Protein AF-A0A158ARM5-F1 (afdb_monomer_lite)

Sequence (77 aa):
MYAKFKTLPPVARRAVIAVTLLCVACVAARLPDTPLCNWIFGLSLVGSFWASGVMVPAMKVMLYVFKVALRIHTNPW

pLDDT: mean 75.29, std 7.68, range [52.31, 86.38]

Foldseek 3Di:
DVVVLVPDDLQVNLQVLLVVLVVQLVVLVVDPPDPVSVVSNVVSNVRSCVSNVVVVVVVVVVVVVVVVVVVCVVDVD

Secondary structure (DSSP, 8-state):
-HHHHHHS-HHHHHHHHHHHHHHHHHHHTTS---HHHHHHHHHHHHHHHHHTTTHHHHHHHHHHHHHHHHHHHH---

Structure (mmCIF, N/CA/C/O backbone):
data_AF-A0A158ARM5-F1
#
_entry.id   AF-A0A158ARM5-F1
#
loop_
_atom_site.group_PDB
_atom_site.id
_atom_site.type_symbol
_atom_site.label_atom_id
_atom_site.label_alt_id
_atom_site.label_comp_id
_atom_site.label_asym_id
_atom_site.label_entity_id
_atom_site.label_seq_id
_atom_site.pdbx_PDB_ins_code
_atom_site.Cartn_x
_atom_site.Cartn_y
_atom_site.Cartn_z
_atom_site.occupancy
_atom_site.B_iso_or_equiv
_atom_site.auth_seq_id
_atom_site.auth_comp_id
_atom_site.auth_asym_id
_atom_site.auth_atom_id
_atom_site.pdbx_PDB_model_num
ATOM 1 N N . MET A 1 1 ? -22.579 6.991 -10.413 1.00 57.94 1 MET A N 1
ATOM 2 C CA . MET A 1 1 ? -21.618 6.012 -9.842 1.00 57.94 1 MET A CA 1
ATOM 3 C C . MET A 1 1 ? -20.903 6.512 -8.586 1.00 57.94 1 MET A C 1
ATOM 5 O O . MET A 1 1 ? -20.862 5.771 -7.614 1.00 57.94 1 MET A O 1
ATOM 9 N N . TYR A 1 2 ? -20.419 7.760 -8.545 1.00 62.78 2 TYR A N 1
ATOM 10 C CA . TYR A 1 2 ? -19.713 8.315 -7.375 1.00 62.78 2 TYR A CA 1
ATOM 11 C C . TYR A 1 2 ? -20.541 8.307 -6.074 1.00 62.78 2 TYR A C 1
ATOM 13 O O . TYR A 1 2 ? -20.021 8.015 -5.001 1.00 62.78 2 TYR A O 1
ATOM 21 N N . ALA A 1 3 ? -21.858 8.524 -6.175 1.00 62.41 3 ALA A N 1
ATOM 22 C CA . ALA A 1 3 ? -22.779 8.422 -5.041 1.00 62.41 3 ALA A CA 1
ATOM 23 C C . ALA A 1 3 ? -22.796 7.014 -4.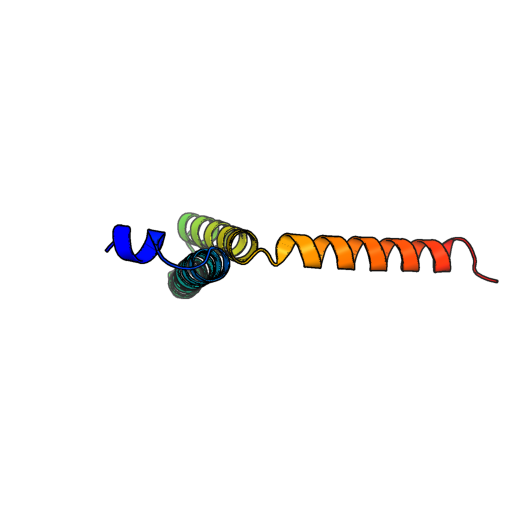412 1.00 62.41 3 ALA A C 1
ATOM 25 O O . ALA A 1 3 ? -22.710 6.902 -3.196 1.00 62.41 3 ALA A O 1
ATOM 26 N N . LYS A 1 4 ? -22.791 5.944 -5.227 1.00 63.66 4 LYS A N 1
ATOM 27 C CA . LYS A 1 4 ? -22.711 4.554 -4.734 1.00 63.66 4 LYS A CA 1
ATOM 28 C C . LYS A 1 4 ? -21.344 4.221 -4.125 1.00 63.66 4 LYS A C 1
ATOM 30 O O . LYS A 1 4 ? -21.249 3.423 -3.199 1.00 63.66 4 LYS A O 1
ATOM 35 N N . PHE A 1 5 ? -20.283 4.870 -4.604 1.00 62.56 5 PHE A N 1
ATOM 36 C CA . PHE A 1 5 ? -18.954 4.756 -4.006 1.00 62.56 5 PHE A CA 1
ATOM 37 C C . PHE A 1 5 ? -18.901 5.430 -2.630 1.00 62.56 5 PHE A C 1
ATOM 39 O O . PHE A 1 5 ? -18.305 4.911 -1.690 1.00 62.56 5 PHE A O 1
ATOM 46 N N . LYS A 1 6 ? -19.589 6.568 -2.486 1.00 66.56 6 LYS A N 1
ATOM 47 C CA . LYS A 1 6 ? -19.689 7.327 -1.236 1.00 66.56 6 LYS A CA 1
ATOM 48 C C . LYS A 1 6 ? -20.659 6.716 -0.215 1.00 66.56 6 LYS A C 1
ATOM 50 O O . LYS A 1 6 ? -20.676 7.173 0.924 1.00 66.56 6 LYS A O 1
ATOM 55 N N . THR A 1 7 ? -21.431 5.693 -0.574 1.00 79.12 7 THR A N 1
ATOM 56 C CA . THR A 1 7 ? -22.270 4.931 0.369 1.00 79.12 7 THR A CA 1
ATOM 57 C C . THR A 1 7 ? -21.591 3.668 0.896 1.00 79.12 7 THR A C 1
ATOM 59 O O . THR A 1 7 ? -22.043 3.110 1.887 1.00 79.12 7 THR A O 1
ATOM 62 N N . LEU A 1 8 ? -20.490 3.218 0.283 1.00 66.50 8 LEU A N 1
ATOM 63 C CA . LEU A 1 8 ? -19.742 2.047 0.754 1.00 66.50 8 LEU A CA 1
ATOM 64 C C . LEU A 1 8 ? -19.085 2.307 2.118 1.00 66.50 8 LEU A C 1
ATOM 66 O O . LEU A 1 8 ? -18.661 3.442 2.378 1.00 66.50 8 LEU A O 1
ATOM 70 N N . PRO A 1 9 ? -18.924 1.279 2.971 1.00 74.31 9 PRO A N 1
ATOM 71 C CA . PRO A 1 9 ? -18.158 1.417 4.199 1.00 74.31 9 PRO A CA 1
ATOM 72 C C . PRO A 1 9 ? -16.718 1.860 3.880 1.00 74.31 9 PRO A C 1
ATOM 74 O O . PRO A 1 9 ? -16.182 1.531 2.815 1.00 74.31 9 PRO A O 1
ATOM 77 N N . PRO A 1 10 ? -16.069 2.619 4.778 1.00 72.00 10 PRO A N 1
ATOM 78 C CA . PRO A 1 10 ? -14.762 3.228 4.518 1.00 72.00 10 PRO A CA 1
ATOM 79 C C . PRO A 1 10 ? -13.687 2.191 4.167 1.00 72.00 10 PRO A C 1
ATOM 81 O O . PRO A 1 10 ? -12.829 2.454 3.326 1.00 72.00 10 PRO A O 1
ATOM 84 N N . VAL A 1 11 ? -13.786 0.989 4.743 1.00 69.56 11 VAL A N 1
ATOM 85 C CA . VAL A 1 11 ? -12.916 -0.154 4.438 1.00 69.56 11 VAL A CA 1
ATOM 86 C C . VAL A 1 11 ? -13.112 -0.638 3.000 1.00 69.56 11 VAL A C 1
ATOM 88 O O . VAL A 1 11 ? -12.136 -0.830 2.283 1.00 69.56 11 VAL A O 1
ATOM 91 N N . ALA A 1 12 ? -14.358 -0.761 2.535 1.00 70.31 12 ALA A N 1
ATOM 92 C CA . ALA A 1 12 ? -14.642 -1.190 1.168 1.00 70.31 12 ALA A CA 1
ATOM 93 C C . ALA A 1 12 ? -14.193 -0.147 0.134 1.00 70.31 12 ALA A C 1
ATOM 95 O O . ALA A 1 12 ? -13.662 -0.517 -0.905 1.00 70.31 12 ALA A O 1
ATOM 96 N N . ARG A 1 13 ? -14.311 1.157 0.423 1.00 76.12 13 ARG A N 1
ATOM 97 C CA . ARG A 1 13 ? -13.762 2.200 -0.471 1.00 76.12 13 ARG A CA 1
ATOM 98 C C . ARG A 1 13 ? -12.250 2.094 -0.605 1.00 76.12 13 ARG A C 1
ATOM 100 O O . ARG A 1 13 ? -11.728 2.166 -1.711 1.00 76.12 13 ARG A O 1
ATOM 107 N N . ARG A 1 14 ? -11.565 1.904 0.521 1.00 76.00 14 ARG A N 1
ATOM 108 C CA . ARG A 1 14 ? -10.115 1.713 0.578 1.00 76.00 14 ARG A CA 1
ATOM 109 C C . ARG A 1 14 ? -9.667 0.467 -0.177 1.00 76.00 14 ARG A C 1
ATOM 111 O O . ARG A 1 14 ? -8.739 0.551 -0.974 1.00 76.00 14 ARG A O 1
ATOM 118 N N . ALA A 1 15 ? -10.382 -0.643 -0.005 1.00 73.75 15 ALA A N 1
ATOM 119 C CA . ALA A 1 15 ? -10.135 -1.874 -0.745 1.00 73.75 15 ALA A CA 1
ATOM 120 C C . ALA A 1 15 ? -10.310 -1.675 -2.257 1.00 73.75 15 ALA A C 1
ATOM 122 O O . ALA A 1 15 ? -9.443 -2.081 -3.021 1.00 73.75 15 ALA A O 1
ATOM 123 N N . VAL A 1 16 ? -11.372 -0.993 -2.698 1.00 78.12 16 VAL A N 1
ATOM 124 C CA . VAL A 1 16 ? -11.591 -0.758 -4.133 1.00 78.12 16 VAL A CA 1
ATOM 125 C C . VAL A 1 16 ? -10.505 0.139 -4.730 1.00 78.12 16 VAL A C 1
ATOM 127 O O . VAL A 1 16 ? -10.026 -0.168 -5.815 1.00 78.12 16 VAL A O 1
ATOM 130 N N . ILE A 1 17 ? -10.070 1.189 -4.021 1.00 79.50 17 ILE A N 1
ATOM 131 C CA . ILE A 1 17 ? -8.955 2.051 -4.458 1.00 79.50 17 ILE A CA 1
ATOM 132 C C . ILE A 1 17 ? -7.637 1.262 -4.516 1.00 79.50 17 ILE A C 1
ATOM 134 O O . ILE A 1 17 ? -6.855 1.427 -5.449 1.00 79.50 17 ILE A O 1
ATOM 138 N N . ALA A 1 18 ? -7.385 0.387 -3.538 1.00 76.31 18 ALA A N 1
ATOM 139 C CA . ALA A 1 18 ? -6.194 -0.455 -3.532 1.00 76.31 18 ALA A CA 1
ATOM 140 C C . ALA A 1 18 ? -6.192 -1.429 -4.717 1.00 76.31 18 ALA A C 1
ATOM 142 O O . ALA A 1 18 ? -5.183 -1.540 -5.405 1.00 76.31 18 ALA A O 1
ATOM 143 N N . VAL A 1 19 ? -7.327 -2.080 -4.988 1.00 77.56 19 VAL A N 1
ATOM 144 C CA . VAL A 1 19 ? -7.483 -3.028 -6.100 1.00 77.56 19 VAL A CA 1
ATOM 145 C C . VAL A 1 19 ? -7.314 -2.335 -7.450 1.00 77.56 19 VAL A C 1
ATOM 147 O O . VAL A 1 19 ? -6.594 -2.853 -8.299 1.00 77.56 19 VAL A O 1
ATOM 150 N N . THR A 1 20 ? -7.904 -1.155 -7.659 1.00 80.81 20 THR A N 1
ATOM 151 C CA . THR A 1 20 ? -7.725 -0.426 -8.925 1.00 80.81 20 THR A CA 1
ATOM 152 C C . THR A 1 20 ? -6.275 -0.012 -9.149 1.00 80.81 20 THR A C 1
ATOM 154 O O . THR A 1 20 ? -5.772 -0.186 -10.256 1.00 80.81 20 THR A O 1
ATOM 157 N N . LEU A 1 21 ? -5.575 0.468 -8.119 1.00 79.69 21 LEU A N 1
ATOM 158 C CA . LEU A 1 21 ? -4.151 0.807 -8.226 1.00 79.69 21 LEU A CA 1
ATOM 159 C C . LEU A 1 21 ? -3.275 -0.427 -8.489 1.00 79.69 21 LEU A C 1
ATOM 161 O O . LEU A 1 21 ? -2.328 -0.354 -9.270 1.00 79.69 21 LEU A O 1
ATOM 165 N N . LEU A 1 22 ? -3.624 -1.578 -7.913 1.00 79.62 22 LEU A N 1
ATOM 166 C CA . LEU A 1 22 ? -2.935 -2.843 -8.172 1.00 79.62 22 LEU A CA 1
ATOM 167 C C . LEU A 1 22 ? -3.141 -3.304 -9.623 1.00 79.62 22 LEU A C 1
ATOM 169 O O . LEU A 1 22 ? -2.184 -3.702 -10.282 1.00 79.62 22 LEU A O 1
ATOM 173 N N . CYS A 1 23 ? -4.353 -3.164 -10.168 1.00 80.31 23 CYS A N 1
ATOM 174 C CA . CYS A 1 23 ? -4.612 -3.426 -11.585 1.00 80.31 23 CYS A CA 1
ATOM 175 C C . CYS A 1 23 ? -3.786 -2.509 -12.499 1.00 80.31 23 CYS A C 1
ATOM 177 O O . CYS A 1 23 ? -3.219 -2.990 -13.479 1.00 80.31 23 CYS A O 1
ATOM 179 N N . VAL A 1 24 ? -3.669 -1.217 -12.173 1.00 80.38 24 VAL A N 1
ATOM 180 C CA . VAL A 1 24 ? -2.827 -0.274 -12.932 1.00 80.38 24 VAL A CA 1
ATOM 181 C C . VAL A 1 24 ? -1.356 -0.693 -12.885 1.00 80.38 24 VAL A C 1
ATOM 183 O O . VAL A 1 24 ? -0.694 -0.686 -13.921 1.00 80.38 24 VAL A O 1
ATOM 186 N N . ALA A 1 25 ? -0.859 -1.139 -11.729 1.00 76.88 25 ALA A N 1
ATOM 187 C CA . ALA A 1 25 ? 0.491 -1.685 -11.609 1.00 76.88 25 ALA A CA 1
ATOM 188 C C . ALA A 1 25 ? 0.683 -2.962 -12.454 1.00 76.88 25 ALA A C 1
ATOM 190 O O . ALA A 1 25 ? 1.675 -3.082 -13.167 1.00 76.88 25 ALA A O 1
ATOM 191 N N . CYS A 1 26 ? -0.272 -3.897 -12.452 1.00 79.56 26 CYS A N 1
ATOM 192 C CA . CYS A 1 26 ? -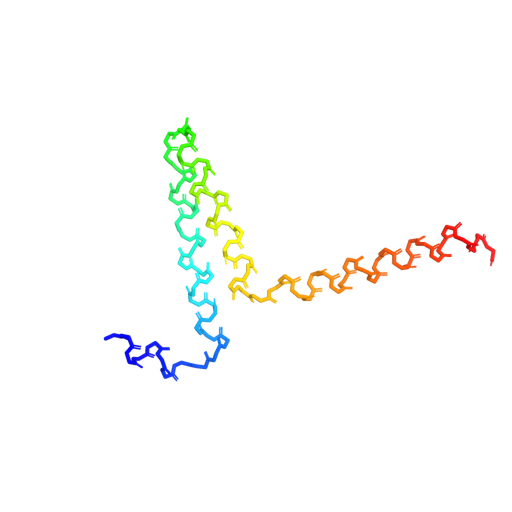0.192 -5.105 -13.283 1.00 79.56 26 CYS A CA 1
ATOM 193 C C . CYS A 1 26 ? -0.167 -4.793 -14.785 1.00 79.56 26 CYS A C 1
ATOM 195 O O . CYS A 1 26 ? 0.538 -5.465 -15.536 1.00 79.56 26 CYS A O 1
ATOM 197 N N . VAL A 1 27 ? -0.926 -3.786 -15.222 1.00 81.31 27 VAL A N 1
ATOM 198 C CA . VAL A 1 27 ? -0.904 -3.323 -16.614 1.00 81.31 27 VAL A CA 1
ATOM 199 C C . VAL A 1 27 ? 0.440 -2.668 -16.921 1.00 81.31 27 VAL A C 1
ATOM 201 O O . VAL A 1 27 ? 1.076 -3.053 -17.895 1.00 81.31 27 VAL A O 1
ATOM 204 N N . ALA A 1 28 ? 0.923 -1.761 -16.067 1.00 75.62 28 ALA A N 1
ATOM 205 C CA . ALA A 1 28 ? 2.218 -1.103 -16.246 1.00 75.62 28 ALA A CA 1
ATOM 206 C C . ALA A 1 28 ? 3.391 -2.100 -16.312 1.00 75.62 28 ALA A C 1
ATOM 208 O O . ALA A 1 28 ? 4.298 -1.902 -17.109 1.00 75.62 28 ALA A O 1
ATOM 209 N N . ALA A 1 29 ? 3.337 -3.210 -15.566 1.00 75.38 29 ALA A N 1
ATOM 210 C CA . ALA A 1 29 ? 4.343 -4.278 -15.617 1.00 75.38 29 ALA A CA 1
ATOM 211 C C . ALA A 1 29 ? 4.347 -5.088 -16.930 1.00 75.38 29 ALA A C 1
ATOM 213 O O . ALA A 1 29 ? 5.287 -5.832 -17.196 1.00 75.38 29 ALA A O 1
ATOM 214 N N . ARG A 1 30 ? 3.279 -5.004 -17.733 1.00 79.75 30 ARG A N 1
ATOM 215 C CA . ARG A 1 30 ? 3.188 -5.638 -19.060 1.00 79.75 30 ARG A CA 1
ATOM 216 C C . ARG A 1 30 ? 3.600 -4.690 -20.189 1.00 79.75 30 ARG A C 1
ATOM 218 O O . ARG A 1 30 ? 3.714 -5.142 -21.326 1.00 79.75 30 ARG A O 1
ATOM 225 N N . LEU A 1 31 ? 3.762 -3.398 -19.901 1.00 78.31 31 LEU A N 1
ATOM 226 C CA . LEU A 1 31 ? 4.187 -2.400 -20.876 1.00 78.31 31 LEU A CA 1
ATOM 227 C C . LEU A 1 31 ? 5.721 -2.366 -20.985 1.00 78.31 31 LEU A C 1
ATOM 229 O O . LEU A 1 31 ? 6.409 -2.759 -20.047 1.00 78.31 31 LEU A O 1
ATOM 233 N N . PRO A 1 32 ? 6.267 -1.906 -22.126 1.00 77.38 32 PRO A N 1
ATOM 234 C CA . PRO A 1 32 ? 7.709 -1.785 -22.314 1.00 77.38 32 PRO A CA 1
ATOM 235 C C . PRO A 1 32 ? 8.344 -0.880 -21.251 1.00 77.38 32 PRO A C 1
ATOM 237 O O . PRO A 1 32 ? 7.758 0.142 -20.873 1.00 77.38 32 PRO A O 1
ATOM 240 N N . ASP A 1 33 ? 9.559 -1.250 -20.829 1.00 74.38 33 ASP A N 1
ATOM 241 C CA . ASP A 1 33 ? 10.364 -0.587 -19.796 1.00 74.38 33 ASP A CA 1
ATOM 242 C C . ASP A 1 33 ? 10.744 0.839 -20.206 1.00 74.38 33 ASP A C 1
ATOM 244 O O . ASP A 1 33 ? 11.846 1.151 -20.657 1.00 74.38 33 ASP A O 1
ATOM 248 N N . THR A 1 34 ? 9.783 1.738 -20.064 1.00 81.06 34 THR A N 1
ATOM 249 C CA . THR A 1 34 ? 9.973 3.174 -20.191 1.00 81.06 34 THR A CA 1
ATOM 250 C C . THR A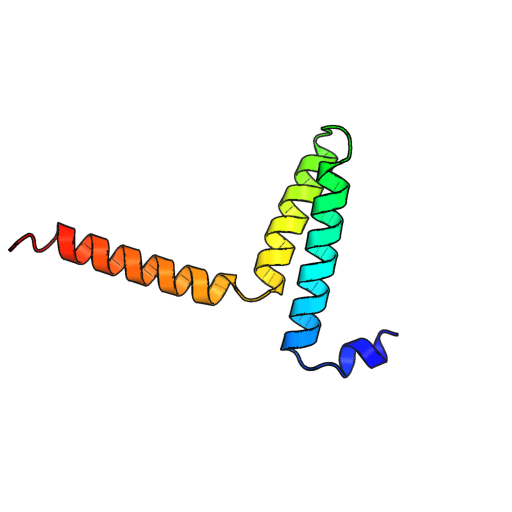 1 34 ? 10.107 3.766 -18.793 1.00 81.06 34 THR A C 1
ATOM 252 O O . THR A 1 34 ? 9.437 3.310 -17.860 1.00 81.06 34 THR A O 1
ATOM 255 N N . PRO A 1 35 ? 10.921 4.821 -18.611 1.00 81.19 35 PRO A N 1
ATOM 256 C CA . PRO A 1 35 ? 11.052 5.474 -17.311 1.00 81.19 35 PRO A CA 1
ATOM 257 C C . PRO A 1 35 ? 9.686 5.928 -16.776 1.00 81.19 35 PRO A C 1
ATOM 259 O O . PRO A 1 35 ? 9.409 5.767 -15.593 1.00 81.19 35 PRO A O 1
ATOM 262 N N . LEU A 1 36 ? 8.787 6.392 -17.652 1.00 78.50 36 LEU A N 1
ATOM 263 C CA . LEU A 1 36 ? 7.403 6.721 -17.298 1.00 78.50 36 LEU A CA 1
ATOM 264 C C . LEU A 1 36 ? 6.618 5.518 -16.751 1.00 78.50 36 LEU A C 1
ATOM 266 O O . LEU A 1 36 ? 5.964 5.663 -15.720 1.00 78.50 36 LEU A O 1
ATOM 270 N N . CYS A 1 37 ? 6.697 4.336 -17.375 1.00 76.62 37 CYS A N 1
ATOM 271 C CA . CYS A 1 37 ? 6.038 3.133 -16.847 1.00 76.62 37 CYS A CA 1
ATOM 272 C C . CYS A 1 37 ? 6.585 2.724 -15.479 1.00 76.62 37 CYS A C 1
ATOM 274 O O . CYS A 1 37 ? 5.791 2.392 -14.603 1.00 76.62 37 CYS A O 1
ATOM 276 N N . ASN A 1 38 ? 7.896 2.831 -15.252 1.00 79.88 38 ASN A N 1
ATOM 277 C CA . ASN A 1 38 ? 8.485 2.540 -13.941 1.00 79.88 38 ASN A CA 1
ATOM 278 C C . ASN A 1 38 ? 7.991 3.499 -12.852 1.00 79.88 38 ASN A C 1
ATOM 280 O O . ASN A 1 38 ? 7.669 3.065 -11.743 1.00 79.88 38 ASN A O 1
ATOM 284 N N . TRP A 1 39 ? 7.865 4.789 -13.168 1.00 83.31 39 TRP A N 1
ATOM 285 C CA . TRP A 1 39 ? 7.291 5.772 -12.248 1.00 83.31 39 TRP A CA 1
ATOM 286 C C . TRP A 1 39 ? 5.815 5.487 -11.949 1.00 83.31 39 TRP A C 1
ATOM 288 O O . TRP A 1 39 ? 5.409 5.506 -10.786 1.00 83.31 39 TRP A O 1
ATOM 298 N N . ILE A 1 40 ? 5.017 5.176 -12.975 1.00 81.56 40 ILE A N 1
ATOM 299 C CA . ILE A 1 40 ? 3.590 4.850 -12.828 1.00 81.56 40 ILE A CA 1
ATOM 300 C C . ILE A 1 40 ? 3.407 3.560 -12.022 1.00 81.56 40 ILE A C 1
ATOM 302 O O . ILE A 1 40 ? 2.541 3.501 -11.147 1.00 81.56 40 ILE A O 1
ATOM 306 N N . PHE A 1 41 ? 4.237 2.548 -12.271 1.00 80.88 41 PHE A N 1
ATOM 307 C CA . PHE A 1 41 ? 4.241 1.287 -11.539 1.00 80.88 41 PHE A CA 1
ATOM 308 C C . PHE A 1 41 ? 4.580 1.500 -10.061 1.00 80.88 41 PHE A C 1
ATOM 310 O O . PHE A 1 41 ? 3.821 1.074 -9.188 1.00 80.88 41 PHE A O 1
ATOM 317 N N . GLY A 1 42 ? 5.664 2.229 -9.777 1.00 81.00 42 GLY A N 1
ATOM 318 C CA . GLY A 1 42 ? 6.089 2.545 -8.415 1.00 81.00 42 GLY A CA 1
ATOM 319 C C . GLY A 1 42 ? 5.037 3.340 -7.640 1.00 81.00 42 GLY A C 1
ATOM 320 O O . GLY A 1 42 ? 4.667 2.959 -6.529 1.00 81.00 42 GLY A O 1
ATOM 321 N N . LEU A 1 43 ? 4.487 4.400 -8.241 1.00 83.44 43 LEU A N 1
ATOM 322 C CA . LEU A 1 43 ? 3.439 5.215 -7.617 1.00 83.44 43 LEU A CA 1
ATOM 323 C C . LEU A 1 43 ? 2.138 4.433 -7.402 1.00 83.44 43 LEU A C 1
ATOM 325 O O . LEU A 1 43 ? 1.497 4.595 -6.362 1.00 83.44 43 LEU A O 1
ATOM 329 N N . SER A 1 44 ? 1.761 3.559 -8.337 1.00 81.19 44 SER A N 1
ATOM 330 C CA . SER A 1 44 ? 0.558 2.727 -8.206 1.00 81.19 44 SER A CA 1
ATOM 331 C C . SER A 1 44 ? 0.716 1.673 -7.110 1.00 81.19 44 SER A C 1
ATOM 333 O O . SER A 1 44 ? -0.203 1.473 -6.315 1.00 81.19 44 SER A O 1
ATOM 335 N N . LEU A 1 45 ? 1.895 1.057 -6.986 1.00 78.94 45 LEU A N 1
ATOM 336 C CA . LEU A 1 45 ? 2.205 0.138 -5.889 1.00 78.94 45 LEU A CA 1
ATOM 337 C C . LEU A 1 45 ? 2.156 0.847 -4.537 1.00 78.94 45 LEU A C 1
ATOM 339 O O . LEU A 1 45 ? 1.411 0.419 -3.654 1.00 78.94 45 LEU A O 1
ATOM 343 N N . VAL A 1 46 ? 2.874 1.960 -4.384 1.00 81.00 46 VAL A N 1
ATOM 344 C CA . VAL A 1 46 ? 2.882 2.741 -3.135 1.00 81.00 46 VAL A CA 1
ATOM 345 C C . VAL A 1 46 ? 1.468 3.211 -2.782 1.00 81.00 46 VAL A C 1
ATOM 347 O O . VAL A 1 46 ? 1.028 3.060 -1.640 1.00 81.00 46 VAL A O 1
ATOM 350 N N . GLY A 1 47 ? 0.716 3.697 -3.771 1.00 78.19 47 GLY A N 1
ATOM 351 C CA . GLY A 1 47 ? -0.674 4.099 -3.600 1.00 78.19 47 GLY A CA 1
ATOM 352 C C . GLY A 1 47 ? -1.587 2.941 -3.184 1.00 78.19 47 GLY A C 1
ATOM 353 O O . GLY A 1 47 ? -2.455 3.135 -2.335 1.00 78.19 47 GLY A O 1
ATOM 354 N N . SER A 1 48 ? -1.382 1.731 -3.713 1.00 75.50 48 SER A N 1
ATOM 355 C CA . SER A 1 48 ? -2.171 0.547 -3.341 1.00 75.50 48 SER A CA 1
ATOM 356 C C . SER A 1 48 ? -1.914 0.107 -1.891 1.00 75.50 48 SER A C 1
ATOM 358 O O . SER A 1 48 ? -2.857 -0.165 -1.137 1.00 75.50 48 SER A O 1
ATOM 360 N N . PHE A 1 49 ? -0.654 0.139 -1.446 1.00 73.44 49 PHE A N 1
ATOM 361 C CA . PHE A 1 49 ? -0.275 -0.137 -0.057 1.00 73.44 49 PHE A CA 1
ATOM 362 C C . PHE A 1 49 ? -0.793 0.930 0.910 1.00 73.44 49 PHE A C 1
ATOM 364 O O . PHE A 1 49 ? -1.240 0.606 2.014 1.00 73.44 49 PHE A O 1
ATOM 371 N N . TRP A 1 50 ? -0.805 2.190 0.482 1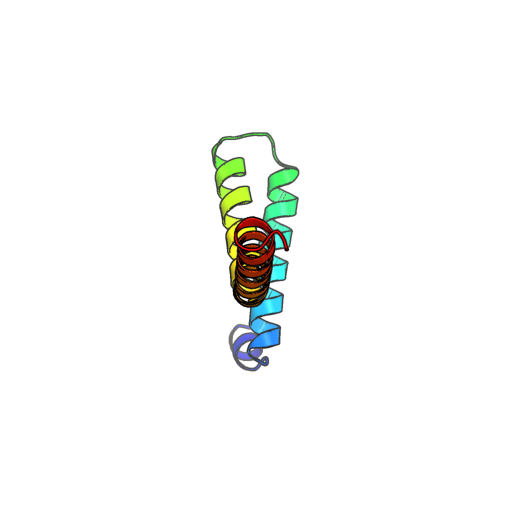.00 76.50 50 TRP A N 1
ATOM 372 C CA . TRP A 1 50 ? -1.380 3.281 1.259 1.00 76.50 50 TRP A CA 1
ATOM 373 C C . TRP A 1 50 ? -2.908 3.163 1.364 1.00 76.50 50 TRP A C 1
ATOM 375 O O . TRP A 1 50 ? -3.470 3.219 2.461 1.00 76.50 50 TRP A O 1
ATOM 385 N N . ALA A 1 51 ? -3.586 2.914 0.240 1.00 73.50 51 ALA A N 1
ATOM 386 C CA . ALA A 1 51 ? -5.039 2.801 0.172 1.00 73.50 51 ALA A CA 1
ATOM 387 C C . ALA A 1 51 ? -5.575 1.599 0.961 1.00 73.50 51 ALA A C 1
ATOM 389 O O . ALA A 1 51 ? -6.593 1.729 1.637 1.00 73.50 51 ALA A O 1
ATOM 390 N N . SER A 1 52 ? -4.876 0.461 0.944 1.00 71.94 52 SER A N 1
ATOM 391 C CA . SER A 1 52 ? -5.269 -0.741 1.698 1.00 71.94 52 SER A CA 1
ATOM 392 C C . SER A 1 52 ? -5.226 -0.550 3.220 1.00 71.94 52 SER A C 1
ATOM 394 O O . SER A 1 52 ? -5.803 -1.343 3.961 1.00 71.94 52 SER A O 1
ATOM 396 N N . GLY A 1 53 ? -4.563 0.503 3.712 1.00 66.06 53 GLY A N 1
ATOM 397 C CA . GLY A 1 53 ? -4.405 0.751 5.143 1.00 66.06 53 GLY A CA 1
ATOM 398 C C . GLY A 1 53 ? -3.497 -0.262 5.848 1.00 66.06 53 GLY A C 1
ATOM 399 O O . GLY A 1 53 ? -3.363 -0.187 7.067 1.00 66.06 53 GLY A O 1
ATOM 400 N N . VAL A 1 54 ? -2.852 -1.167 5.100 1.00 65.56 54 VAL A N 1
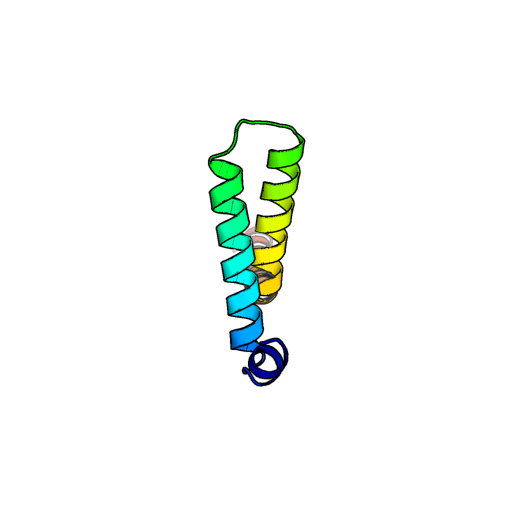ATOM 401 C CA . VAL A 1 54 ? -1.928 -2.202 5.601 1.00 65.56 54 VAL A CA 1
ATOM 402 C C . VAL A 1 54 ? -0.595 -1.595 6.048 1.00 65.56 54 VAL A C 1
ATOM 404 O O . VAL A 1 54 ? 0.109 -2.162 6.879 1.00 65.56 54 VAL A O 1
ATOM 407 N N . MET A 1 55 ? -0.284 -0.385 5.584 1.00 63.16 55 MET A N 1
ATOM 408 C CA . MET A 1 55 ? 0.932 0.340 5.949 1.00 63.16 55 MET A CA 1
ATOM 409 C C . MET A 1 55 ? 1.035 0.609 7.463 1.00 63.16 55 MET A C 1
ATOM 411 O O . MET A 1 55 ? 2.109 0.483 8.040 1.00 63.16 55 MET A O 1
ATOM 415 N N . VAL A 1 56 ? -0.085 0.897 8.139 1.00 65.94 56 VAL A N 1
ATOM 416 C CA . VAL A 1 56 ? -0.120 1.145 9.594 1.00 65.94 56 VAL A CA 1
ATOM 417 C C . VAL A 1 56 ? 0.157 -0.121 10.424 1.00 65.94 56 VAL A C 1
ATOM 419 O O . VAL A 1 56 ? 1.033 -0.071 11.292 1.00 65.94 56 VAL A O 1
ATOM 422 N N . PRO A 1 57 ? -0.534 -1.261 10.216 1.00 68.75 57 PRO A N 1
ATOM 423 C CA . PRO A 1 57 ? -0.214 -2.494 10.929 1.00 68.75 57 PRO A CA 1
ATOM 424 C C . PRO A 1 57 ? 1.171 -3.031 10.557 1.00 68.75 57 PRO A C 1
ATOM 426 O O . PRO A 1 57 ? 1.890 -3.461 11.454 1.00 68.75 57 PRO A O 1
ATOM 429 N N . ALA A 1 58 ? 1.593 -2.935 9.292 1.00 72.38 58 ALA A N 1
ATOM 430 C CA . ALA A 1 58 ? 2.936 -3.341 8.881 1.00 72.38 58 ALA A CA 1
ATOM 431 C C . ALA A 1 58 ? 4.023 -2.546 9.623 1.00 72.38 58 ALA A C 1
ATOM 433 O O . ALA A 1 58 ? 4.947 -3.136 10.181 1.00 72.38 58 ALA A O 1
ATOM 434 N N . MET A 1 59 ? 3.873 -1.222 9.720 1.00 72.81 59 MET A N 1
ATOM 435 C CA . MET A 1 59 ? 4.816 -0.365 10.443 1.00 72.81 59 MET A CA 1
ATOM 436 C C . MET A 1 59 ? 4.845 -0.687 11.948 1.00 72.81 59 MET A C 1
ATOM 438 O O . MET A 1 59 ? 5.919 -0.743 12.544 1.00 72.81 59 MET A O 1
ATOM 442 N N . LYS A 1 60 ? 3.690 -0.988 12.563 1.00 76.31 60 LYS A N 1
ATOM 443 C CA . LYS A 1 60 ? 3.625 -1.443 13.966 1.00 76.31 60 LYS A CA 1
ATOM 444 C C . LYS A 1 60 ? 4.354 -2.768 14.189 1.00 76.31 60 LYS A C 1
ATOM 446 O O . LYS A 1 60 ? 5.089 -2.889 15.166 1.00 76.31 60 LYS A O 1
ATOM 451 N N . VAL A 1 61 ? 4.164 -3.742 13.299 1.00 82.62 61 VAL A N 1
ATOM 452 C CA . VAL A 1 61 ? 4.860 -5.036 13.374 1.00 82.62 61 VAL A CA 1
ATOM 453 C C . VAL A 1 61 ? 6.362 -4.837 13.205 1.00 82.62 61 VAL A C 1
ATOM 455 O O . VAL A 1 61 ? 7.134 -5.380 13.987 1.00 82.62 61 VAL A O 1
ATOM 458 N N . MET A 1 62 ? 6.786 -4.003 12.257 1.00 80.88 62 MET A N 1
ATOM 459 C CA . MET A 1 62 ? 8.203 -3.726 12.023 1.00 80.88 62 MET A CA 1
ATOM 460 C C . MET A 1 62 ? 8.868 -3.067 13.240 1.00 80.88 62 MET A C 1
ATOM 462 O O . MET A 1 62 ? 9.941 -3.494 13.655 1.00 80.88 62 MET A O 1
ATOM 466 N N . LEU A 1 63 ? 8.201 -2.097 13.877 1.00 85.19 63 LEU A N 1
ATOM 467 C CA . LEU A 1 63 ? 8.666 -1.490 15.130 1.00 85.19 63 LEU A CA 1
ATOM 468 C C . LEU A 1 63 ? 8.716 -2.499 16.283 1.00 85.19 63 LEU A C 1
ATOM 470 O O . LEU A 1 63 ? 9.635 -2.454 17.098 1.00 85.19 63 LEU A O 1
ATOM 474 N N . TYR A 1 64 ? 7.749 -3.416 16.355 1.00 86.06 64 TYR A N 1
ATOM 475 C CA . TYR A 1 64 ? 7.754 -4.484 17.351 1.00 86.06 64 TYR A CA 1
ATOM 476 C C . TYR A 1 64 ? 8.938 -5.434 17.145 1.00 86.06 64 TYR A C 1
ATOM 478 O O . TYR A 1 64 ? 9.679 -5.695 18.090 1.00 86.06 64 TYR A O 1
ATOM 486 N N . VAL A 1 65 ? 9.166 -5.886 15.909 1.00 85.88 65 VAL A N 1
ATOM 487 C CA . VAL A 1 65 ? 10.315 -6.728 15.546 1.00 85.88 65 VAL A CA 1
ATOM 488 C C . VAL A 1 65 ? 11.625 -6.004 15.842 1.00 85.88 65 VAL A C 1
ATOM 490 O O . VAL A 1 65 ? 12.512 -6.591 16.450 1.00 85.88 65 VAL A O 1
ATOM 493 N N . PHE A 1 66 ? 11.732 -4.718 15.504 1.00 85.62 66 PHE A N 1
ATOM 494 C CA . PHE A 1 66 ? 12.912 -3.909 15.805 1.00 85.62 66 PHE A CA 1
ATOM 495 C C . PHE A 1 66 ? 13.152 -3.785 17.314 1.00 85.62 66 PHE A C 1
ATOM 497 O O . PHE A 1 66 ? 14.276 -3.944 17.781 1.00 85.62 66 PHE A O 1
ATOM 504 N N . LYS A 1 67 ? 12.093 -3.582 18.105 1.00 86.38 67 LYS A N 1
ATOM 505 C CA . LYS A 1 67 ? 12.172 -3.552 19.571 1.00 86.38 67 LYS A CA 1
ATOM 506 C C . LYS A 1 67 ? 12.620 -4.896 20.150 1.00 86.38 67 LYS A C 1
ATOM 508 O O . LYS A 1 67 ? 13.416 -4.913 21.085 1.00 86.38 67 LYS A O 1
ATOM 513 N N . VAL A 1 68 ? 12.119 -6.009 19.616 1.00 85.50 68 VAL A N 1
ATOM 514 C CA . VAL A 1 68 ? 12.531 -7.361 20.024 1.00 85.50 68 VAL A CA 1
ATOM 515 C C . VAL A 1 68 ? 13.988 -7.616 19.645 1.00 85.50 68 VAL A C 1
ATOM 517 O O . VAL A 1 68 ? 14.754 -8.057 20.495 1.00 85.50 68 VAL A O 1
ATOM 520 N N . ALA A 1 69 ? 14.390 -7.274 18.421 1.00 83.38 69 ALA A N 1
ATOM 521 C CA . ALA A 1 69 ? 15.768 -7.393 17.961 1.00 83.38 69 ALA A CA 1
ATOM 522 C C . ALA A 1 69 ? 16.720 -6.575 18.842 1.00 83.38 69 ALA A C 1
ATOM 524 O O . ALA A 1 69 ? 17.720 -7.107 19.312 1.00 83.38 69 ALA A O 1
ATOM 525 N N . LEU A 1 70 ? 16.367 -5.322 19.152 1.00 83.25 70 LEU A N 1
ATOM 526 C CA . LEU A 1 70 ? 17.124 -4.493 20.086 1.00 83.25 70 LEU A CA 1
ATOM 527 C C . LEU A 1 70 ? 17.205 -5.127 21.472 1.00 83.25 70 LEU A C 1
ATOM 529 O O . LEU A 1 70 ? 18.286 -5.152 22.036 1.00 83.25 70 LEU A O 1
ATOM 533 N N . ARG A 1 71 ? 16.104 -5.669 22.007 1.00 76.12 71 ARG A N 1
ATOM 534 C CA . ARG A 1 71 ? 16.090 -6.336 23.320 1.00 76.12 71 ARG A CA 1
ATOM 535 C C . ARG A 1 71 ? 17.013 -7.556 23.366 1.00 76.12 71 ARG A C 1
ATOM 537 O O . ARG A 1 71 ? 17.696 -7.745 24.363 1.00 76.12 71 ARG A O 1
ATOM 544 N N . ILE A 1 72 ? 17.030 -8.365 22.307 1.00 79.38 72 ILE A N 1
ATOM 545 C CA . ILE A 1 72 ? 17.932 -9.521 22.183 1.00 79.38 72 ILE A CA 1
ATOM 546 C C . ILE A 1 72 ? 19.387 -9.044 22.110 1.00 79.38 72 ILE A C 1
ATOM 548 O O . ILE A 1 72 ? 20.270 -9.637 22.720 1.00 79.38 72 ILE A O 1
ATOM 552 N N . HIS A 1 73 ? 19.637 -7.950 21.390 1.00 69.44 73 HIS A N 1
ATOM 553 C CA . HIS A 1 73 ? 20.984 -7.428 21.198 1.00 69.44 73 HIS A CA 1
ATOM 554 C C . HIS A 1 73 ? 21.542 -6.699 22.429 1.00 69.44 73 HIS A C 1
ATOM 556 O O . HIS A 1 73 ? 22.754 -6.710 22.641 1.00 69.44 73 HIS A O 1
ATOM 562 N N . THR A 1 74 ? 20.686 -6.047 23.224 1.00 70.12 74 THR A N 1
ATOM 563 C CA . THR A 1 74 ? 21.083 -5.317 24.438 1.00 70.12 74 THR A CA 1
ATOM 564 C C . THR A 1 74 ? 21.075 -6.172 25.697 1.00 70.12 74 THR A C 1
ATOM 566 O O . THR A 1 74 ? 21.735 -5.796 26.660 1.00 70.12 74 THR A O 1
ATOM 569 N N . ASN A 1 75 ? 20.386 -7.316 25.702 1.00 54.56 75 ASN A N 1
ATOM 570 C CA . ASN A 1 75 ? 20.384 -8.234 26.835 1.00 54.56 75 ASN A CA 1
ATOM 571 C C . ASN A 1 75 ? 20.648 -9.680 26.369 1.00 54.56 75 ASN A C 1
ATOM 573 O O . ASN A 1 75 ? 19.700 -10.448 26.198 1.00 54.56 75 ASN A O 1
ATOM 577 N N . PRO A 1 76 ? 21.923 -10.059 26.141 1.00 57.66 76 PRO A N 1
ATOM 578 C CA . PRO A 1 76 ? 22.283 -11.413 25.718 1.00 57.66 76 PRO A CA 1
ATOM 579 C C . PRO A 1 76 ? 22.227 -12.472 26.842 1.00 57.66 76 PRO A C 1
ATOM 581 O O . PRO A 1 76 ? 22.724 -13.578 26.642 1.00 57.66 76 PRO A O 1
ATOM 584 N N . TRP A 1 77 ? 21.637 -12.148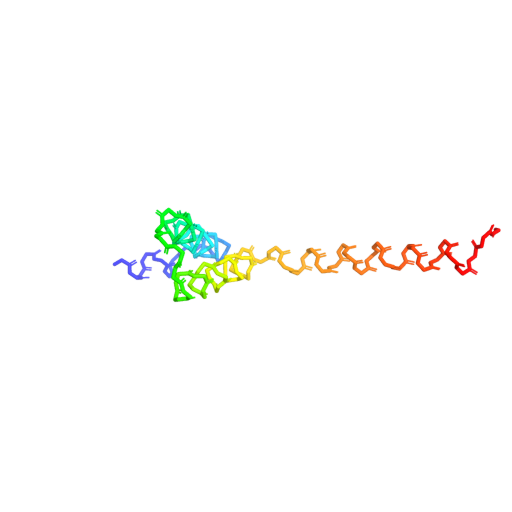 28.001 1.00 52.31 77 TRP A N 1
ATOM 585 C CA . TRP A 1 77 ? 21.636 -12.965 29.220 1.00 52.31 77 TRP A CA 1
ATOM 586 C C . TRP A 1 77 ? 20.286 -12.906 29.940 1.00 52.31 77 TRP A C 1
ATOM 588 O O . TRP A 1 77 ? 19.787 -11.778 30.183 1.00 52.31 77 TRP A O 1
#

Organism: NCBI:txid1777140

Radius of gyration: 18.24 Å; chains: 1; bounding box: 45×21×52 Å